Protein AF-0000000072902231 (afdb_homodimer)

Sequence (152 aa):
MVKIFKVGMYIMDVNEDIDDINGVRRLLGQISERFDVDFKTATIKESEEFEWDDDLKINRVDATIADYEEYFKKEEMVKIFKVGMYIMDVNEDIDDINGVRRLLGQISERFDVDFKTATIKESEEFEWDDDLKINRVDATIADYEEYFKKEE

Organism: NCBI:txid1402861

Foldseek 3Di:
DDDDDDDDDDDDDPVCQQPDPVSVVVVVVVVCVVVVNDDDDDDDDDFDDDDDDCPQLCVDPPRDPVSVVVRVPPDD/DDDDDDDDDDDDDPPCQQPDPVSVVVVVVVVCVVVVNDDDDDDDDDFDDDDDDCPQLCVDPPRDPVSVVVRVPPDD

Structure (mmCIF, N/CA/C/O backbone):
data_AF-0000000072902231-model_v1
#
loop_
_entity.id
_entity.type
_entity.pdbx_description
1 polymer 'Uncharacterized protein'
#
loop_
_atom_site.group_PDB
_atom_site.id
_atom_site.type_symbol
_atom_site.label_atom_id
_atom_site.label_alt_id
_atom_site.label_comp_id
_atom_site.label_asym_id
_atom_site.label_entity_id
_atom_site.label_seq_id
_atom_site.pdbx_PDB_ins_code
_atom_site.Cartn_x
_atom_site.Cartn_y
_atom_site.Cartn_z
_atom_site.occupancy
_atom_site.B_iso_or_equiv
_atom_site.auth_seq_id
_atom_site.auth_comp_id
_atom_site.auth_asym_id
_atom_site.auth_atom_id
_atom_site.pdbx_PDB_model_num
ATOM 1 N N . MET A 1 1 ? 3.926 -20.203 -9 1 79.19 1 MET A N 1
ATOM 2 C CA . MET A 1 1 ? 2.58 -19.656 -9.133 1 79.19 1 MET A CA 1
ATOM 3 C C . MET A 1 1 ? 2.496 -18.266 -8.516 1 79.19 1 MET A C 1
ATOM 5 O O . MET A 1 1 ? 3.285 -17.922 -7.637 1 79.19 1 MET A O 1
ATOM 9 N N . VAL A 1 2 ? 1.572 -17.422 -9.242 1 81 2 VAL A N 1
ATOM 10 C CA . VAL A 1 2 ? 1.536 -16.031 -8.828 1 81 2 VAL A CA 1
ATOM 11 C C . VAL A 1 2 ? 0.271 -15.758 -8.016 1 81 2 VAL A C 1
ATOM 13 O O . VAL A 1 2 ? -0.716 -16.484 -8.133 1 81 2 VAL A O 1
ATOM 16 N N . LYS A 1 3 ? 0.421 -14.859 -7.055 1 86.06 3 LYS A N 1
ATOM 17 C CA . LYS A 1 3 ? -0.711 -14.438 -6.23 1 86.06 3 LYS A CA 1
ATOM 18 C C . LYS A 1 3 ? -0.876 -12.922 -6.258 1 86.06 3 LYS A C 1
ATOM 20 O O . LYS A 1 3 ? 0.083 -12.195 -6.512 1 86.06 3 LYS A O 1
ATOM 25 N N . ILE A 1 4 ? -2.111 -12.555 -6.09 1 89.81 4 ILE A N 1
ATOM 26 C CA . ILE A 1 4 ? -2.412 -11.133 -5.965 1 89.81 4 ILE A CA 1
ATOM 27 C C . ILE A 1 4 ? -2.881 -10.828 -4.543 1 89.81 4 ILE A C 1
ATOM 29 O O . ILE A 1 4 ? -3.625 -11.609 -3.947 1 89.81 4 ILE A O 1
ATOM 33 N N . PHE A 1 5 ? -2.398 -9.742 -4.082 1 92.69 5 PHE A N 1
ATOM 34 C CA . PHE A 1 5 ? -2.787 -9.359 -2.732 1 92.69 5 PHE A CA 1
ATOM 35 C C . PHE A 1 5 ? -3.564 -8.047 -2.744 1 92.69 5 PHE A C 1
ATOM 37 O O . PHE A 1 5 ? -3.174 -7.094 -3.422 1 92.69 5 PHE A O 1
ATOM 44 N N . LYS A 1 6 ? -4.648 -8.07 -2.15 1 92.94 6 LYS A N 1
ATOM 45 C CA . LYS A 1 6 ? -5.418 -6.848 -1.943 1 92.94 6 LYS A CA 1
ATOM 46 C C . LYS A 1 6 ? -5.148 -6.258 -0.561 1 92.94 6 LYS A C 1
ATOM 48 O O . LYS A 1 6 ? -5.422 -6.898 0.456 1 92.94 6 LYS A O 1
ATOM 53 N N . VAL A 1 7 ? -4.707 -5.074 -0.582 1 94.19 7 VAL A N 1
ATOM 54 C CA . VAL A 1 7 ? -4.273 -4.477 0.678 1 94.19 7 VAL A CA 1
ATOM 55 C C . VAL A 1 7 ? -4.996 -3.152 0.897 1 94.19 7 VAL A C 1
ATOM 57 O O . VAL A 1 7 ? -5.074 -2.322 -0.012 1 94.19 7 VAL A O 1
ATOM 60 N N . GLY A 1 8 ? -5.629 -3.062 2.039 1 94.25 8 GLY A N 1
ATOM 61 C CA . GLY A 1 8 ? -6.098 -1.782 2.543 1 94.25 8 GLY A CA 1
ATOM 62 C C . GLY A 1 8 ? -5.227 -1.218 3.646 1 94.25 8 GLY A C 1
ATOM 63 O O . GLY A 1 8 ? -5 -1.876 4.664 1 94.25 8 GLY A O 1
ATOM 64 N N . MET A 1 9 ? -4.77 -0.021 3.396 1 94.25 9 MET A N 1
ATOM 65 C CA . MET A 1 9 ? -3.846 0.511 4.395 1 94.25 9 MET A CA 1
ATOM 66 C C . MET A 1 9 ? -4.031 2.016 4.562 1 94.25 9 MET A C 1
ATOM 68 O O . MET A 1 9 ? -4.723 2.652 3.766 1 94.25 9 MET A O 1
ATOM 72 N N . TYR A 1 10 ? -3.488 2.49 5.664 1 93 10 TYR A N 1
ATOM 73 C CA . TYR A 1 10 ? -3.463 3.92 5.953 1 93 10 TYR A CA 1
ATOM 74 C C . TYR A 1 10 ? -2.035 4.453 5.926 1 93 10 TYR A C 1
ATOM 76 O O . TYR A 1 10 ? -1.114 3.807 6.43 1 93 10 TYR A O 1
ATOM 84 N N . ILE A 1 11 ? -1.909 5.449 5.242 1 91.12 11 ILE A N 1
ATOM 85 C CA . ILE A 1 11 ? -0.606 6.102 5.156 1 91.12 11 ILE A CA 1
ATOM 86 C C . ILE A 1 11 ? -0.629 7.406 5.945 1 91.12 11 ILE A C 1
ATOM 88 O O . ILE A 1 11 ? -1.486 8.266 5.719 1 91.12 11 ILE A O 1
ATOM 92 N N . MET A 1 12 ? 0.256 7.414 6.883 1 83.12 12 MET A N 1
ATOM 93 C CA . MET A 1 12 ? 0.359 8.633 7.68 1 83.12 12 MET A CA 1
ATOM 94 C C . MET A 1 12 ? 1.613 9.422 7.312 1 83.12 12 MET A C 1
ATOM 96 O O . MET A 1 12 ? 2.711 8.859 7.277 1 83.12 12 MET A O 1
ATOM 100 N N . ASP A 1 13 ? 1.355 10.555 6.91 1 74.94 13 ASP A N 1
ATOM 101 C CA . ASP A 1 13 ? 2.475 11.43 6.574 1 74.94 13 ASP A CA 1
ATOM 102 C C . ASP A 1 13 ? 2.844 12.328 7.754 1 74.94 13 ASP A C 1
ATOM 104 O O . ASP A 1 13 ? 2.355 13.453 7.859 1 74.94 13 ASP A O 1
ATOM 108 N N . VAL A 1 14 ? 3.699 11.844 8.484 1 68.94 14 VAL A N 1
ATOM 109 C CA . VAL A 1 14 ? 4.105 12.617 9.656 1 68.94 14 VAL A CA 1
ATOM 110 C C . VAL A 1 14 ? 5.055 13.734 9.234 1 68.94 14 VAL A C 1
ATOM 112 O O . VAL A 1 14 ? 5.098 14.789 9.867 1 68.94 14 VAL A O 1
ATOM 115 N N . ASN A 1 15 ? 5.676 13.469 8.102 1 71.44 15 ASN A N 1
ATOM 116 C CA . ASN A 1 15 ? 6.68 14.43 7.648 1 71.44 15 ASN A CA 1
ATOM 117 C C . ASN A 1 15 ? 6.082 15.445 6.684 1 71.44 15 ASN A C 1
ATOM 119 O O . ASN A 1 15 ? 6.758 16.406 6.285 1 71.44 15 ASN A O 1
ATOM 123 N N . GLU A 1 16 ? 4.797 15.297 6.426 1 73.12 16 GLU A N 1
ATOM 124 C CA . GLU A 1 16 ? 4.105 16.203 5.516 1 73.12 16 GLU A CA 1
ATOM 125 C C . GLU A 1 16 ? 4.695 16.125 4.109 1 73.12 16 GLU A C 1
ATOM 127 O O . GLU A 1 16 ? 4.84 17.156 3.438 1 73.12 16 GLU A O 1
ATOM 132 N N . ASP A 1 17 ? 5.188 15 3.82 1 73.69 17 ASP A N 1
ATOM 133 C CA . ASP A 1 17 ? 5.777 14.805 2.498 1 73.69 17 ASP A CA 1
ATOM 134 C C . ASP A 1 17 ? 4.703 14.508 1.455 1 73.69 17 ASP A C 1
ATOM 136 O O . ASP A 1 17 ? 4.906 14.75 0.263 1 73.69 17 ASP A O 1
ATOM 140 N N . ILE A 1 18 ? 3.578 14.016 1.989 1 79.69 18 ILE A N 1
ATOM 141 C CA . ILE A 1 18 ? 2.482 13.664 1.094 1 79.69 18 ILE A CA 1
ATOM 142 C C . ILE A 1 18 ? 1.37 14.711 1.209 1 79.69 18 ILE A C 1
ATOM 144 O O . ILE A 1 18 ? 0.721 14.82 2.252 1 79.69 18 ILE A O 1
ATOM 148 N N . ASP A 1 19 ? 1.235 15.453 0.163 1 78.75 19 ASP A N 1
ATOM 149 C CA . ASP A 1 19 ? 0.325 16.594 0.225 1 78.75 19 ASP A CA 1
ATOM 150 C C . ASP A 1 19 ? -1.089 16.188 -0.187 1 78.75 19 ASP A C 1
ATOM 152 O O . ASP A 1 19 ? -2.068 16.766 0.29 1 78.75 19 ASP A O 1
ATOM 156 N N . ASP A 1 20 ? -1.132 15.266 -1.102 1 87.31 20 ASP A N 1
ATOM 157 C CA . ASP A 1 20 ? -2.443 14.898 -1.63 1 87.31 20 ASP A CA 1
ATOM 158 C C . ASP A 1 20 ? -2.412 13.508 -2.256 1 87.31 20 ASP A C 1
ATOM 160 O O . ASP A 1 20 ? -1.442 12.766 -2.09 1 87.31 20 ASP A O 1
ATOM 164 N N . ILE A 1 21 ? -3.51 13.164 -2.805 1 90.06 21 ILE A N 1
ATOM 165 C CA . ILE A 1 21 ? -3.676 11.859 -3.428 1 90.06 21 ILE A CA 1
ATOM 166 C C . ILE A 1 21 ? -2.576 11.633 -4.465 1 90.06 21 ILE A C 1
ATOM 168 O O . ILE A 1 21 ? -2.07 10.523 -4.613 1 90.06 21 ILE A O 1
ATOM 172 N N . ASN A 1 22 ? -2.184 12.688 -5.109 1 91.06 22 ASN A N 1
ATOM 173 C CA . ASN A 1 22 ? -1.12 12.586 -6.102 1 91.06 22 ASN A CA 1
ATOM 174 C C . ASN A 1 22 ? 0.218 12.234 -5.457 1 91.06 22 ASN A C 1
ATOM 176 O O . ASN A 1 22 ? 1.024 11.508 -6.043 1 91.06 22 ASN A O 1
ATOM 180 N N . GLY A 1 23 ? 0.457 12.805 -4.352 1 90.19 23 GLY A N 1
ATOM 181 C CA . GLY A 1 23 ? 1.663 12.477 -3.609 1 90.19 23 GLY A CA 1
ATOM 182 C C . GLY A 1 23 ? 1.763 11.008 -3.254 1 90.19 23 GLY A C 1
ATOM 183 O O . GLY A 1 23 ? 2.842 10.414 -3.334 1 90.19 23 GLY A O 1
ATOM 184 N N . VAL A 1 24 ? 0.6 10.484 -2.865 1 91 24 VAL A N 1
ATOM 185 C CA . VAL A 1 24 ? 0.541 9.07 -2.527 1 91 24 VAL A CA 1
ATOM 186 C C . VAL A 1 24 ? 0.886 8.227 -3.756 1 91 24 VAL A C 1
ATOM 188 O O . VAL A 1 24 ? 1.676 7.285 -3.67 1 91 24 VAL A O 1
ATOM 191 N N . ARG A 1 25 ? 0.363 8.602 -4.852 1 90.88 25 ARG A N 1
ATOM 192 C CA . ARG A 1 25 ? 0.607 7.879 -6.098 1 90.88 25 ARG A CA 1
ATOM 193 C C . ARG A 1 25 ? 2.088 7.91 -6.465 1 90.88 25 ARG A C 1
ATOM 195 O O . ARG A 1 25 ? 2.637 6.906 -6.926 1 90.88 25 ARG A O 1
ATOM 202 N N . ARG A 1 26 ? 2.664 9.016 -6.262 1 91.44 26 ARG A N 1
ATOM 203 C CA . ARG A 1 26 ? 4.086 9.164 -6.547 1 91.44 26 ARG A CA 1
ATOM 204 C C . ARG A 1 26 ? 4.926 8.273 -5.641 1 91.44 26 ARG A C 1
ATOM 206 O O . ARG A 1 26 ? 5.875 7.633 -6.098 1 91.44 26 ARG A O 1
ATOM 213 N N . LEU A 1 27 ? 4.543 8.336 -4.438 1 90.06 27 LEU A N 1
ATOM 214 C CA . LEU A 1 27 ? 5.242 7.504 -3.467 1 90.06 27 LEU A CA 1
ATOM 215 C C . LEU A 1 27 ? 5.172 6.031 -3.865 1 90.06 27 LEU A C 1
ATOM 217 O O . LEU A 1 27 ? 6.195 5.348 -3.914 1 90.06 27 LEU A O 1
ATOM 221 N N . LEU A 1 28 ? 4.016 5.559 -4.156 1 90.94 28 LEU A N 1
ATOM 222 C CA . LEU A 1 28 ? 3.816 4.164 -4.547 1 90.94 28 LEU A CA 1
ATOM 223 C C . LEU A 1 28 ? 4.566 3.848 -5.836 1 90.94 28 LEU A C 1
ATOM 225 O O . LEU A 1 28 ? 5.082 2.74 -6 1 90.94 28 LEU A O 1
ATOM 229 N N . GLY A 1 29 ? 4.559 4.809 -6.711 1 90.5 29 GLY A N 1
ATOM 230 C CA . GLY A 1 29 ? 5.32 4.645 -7.938 1 90.5 29 GLY A CA 1
ATOM 231 C C . GLY A 1 29 ? 6.805 4.449 -7.695 1 90.5 29 GLY A C 1
ATOM 232 O O . GLY A 1 29 ? 7.434 3.588 -8.312 1 90.5 29 GLY A O 1
ATOM 233 N N . GLN A 1 30 ? 7.32 5.258 -6.781 1 90.81 30 GLN A N 1
ATOM 234 C CA . GLN A 1 30 ? 8.727 5.148 -6.422 1 90.81 30 GLN A CA 1
ATOM 235 C C . GLN A 1 30 ? 9.031 3.795 -5.789 1 90.81 30 GLN A C 1
ATOM 237 O O . GLN A 1 30 ? 10.062 3.182 -6.082 1 90.81 30 GLN A O 1
ATOM 242 N N . ILE A 1 31 ? 8.133 3.42 -4.996 1 88.62 31 ILE A N 1
ATOM 243 C CA . ILE A 1 31 ? 8.281 2.133 -4.328 1 88.62 31 ILE A CA 1
ATOM 244 C C . ILE A 1 31 ? 8.273 1.011 -5.363 1 88.62 31 ILE A C 1
ATOM 246 O O . ILE A 1 31 ? 9.094 0.094 -5.305 1 88.62 31 ILE A O 1
ATOM 250 N N . SER A 1 32 ? 7.328 1.11 -6.219 1 88.06 32 SER A N 1
ATOM 251 C CA . SER A 1 32 ? 7.211 0.117 -7.281 1 88.06 32 SER A CA 1
ATOM 252 C C . SER A 1 32 ? 8.516 -0.021 -8.062 1 88.06 32 SER A C 1
ATOM 254 O O . SER A 1 32 ? 8.961 -1.135 -8.336 1 88.06 32 SER A O 1
ATOM 256 N N . GLU A 1 33 ? 9.148 1.044 -8.359 1 88.31 33 GLU A N 1
ATOM 257 C CA . GLU A 1 33 ? 10.391 1.057 -9.125 1 88.31 33 GLU A CA 1
ATOM 258 C C . GLU A 1 33 ? 11.555 0.503 -8.305 1 88.31 33 GLU A C 1
ATOM 260 O O . GLU A 1 33 ? 12.398 -0.223 -8.828 1 88.31 33 GLU A O 1
ATOM 265 N N . ARG A 1 34 ? 11.531 0.817 -7.098 1 87.75 34 ARG A N 1
ATOM 266 C CA . ARG A 1 34 ? 12.648 0.451 -6.227 1 87.75 34 ARG A CA 1
ATOM 267 C C . ARG A 1 34 ? 12.586 -1.025 -5.848 1 87.75 34 ARG A C 1
ATOM 269 O O . ARG A 1 34 ? 13.609 -1.701 -5.785 1 87.75 34 ARG A O 1
ATOM 276 N N . PHE A 1 35 ? 11.406 -1.479 -5.559 1 84.88 35 PHE A N 1
ATOM 277 C CA . PHE A 1 35 ? 11.242 -2.836 -5.051 1 84.88 35 PHE A CA 1
ATOM 278 C C . PHE A 1 35 ? 10.82 -3.783 -6.164 1 84.88 35 PHE A C 1
ATOM 280 O O . PHE A 1 35 ? 10.711 -4.992 -5.949 1 84.88 35 PHE A O 1
ATOM 287 N N . ASP A 1 36 ? 10.672 -3.273 -7.383 1 85.19 36 ASP A N 1
ATOM 288 C CA . ASP A 1 36 ? 10.25 -4.078 -8.523 1 85.19 36 ASP A CA 1
ATOM 289 C C . ASP A 1 36 ? 8.938 -4.801 -8.234 1 85.19 36 ASP A C 1
ATOM 291 O O . ASP A 1 36 ? 8.82 -6.008 -8.461 1 85.19 36 ASP A O 1
ATOM 295 N N . VAL A 1 37 ? 8.008 -4.117 -7.57 1 82.62 37 VAL A N 1
ATOM 296 C CA . VAL A 1 37 ? 6.68 -4.641 -7.266 1 82.62 37 VAL A CA 1
ATOM 297 C C . VAL A 1 37 ? 5.617 -3.793 -7.961 1 82.62 37 VAL A C 1
ATOM 299 O O . VAL A 1 37 ? 5.738 -2.566 -8.023 1 82.62 37 VAL A O 1
ATOM 302 N N . ASP A 1 38 ? 4.707 -4.449 -8.547 1 82.56 38 ASP A N 1
ATOM 303 C CA . ASP A 1 38 ? 3.643 -3.729 -9.242 1 82.56 38 ASP A CA 1
ATOM 304 C C . ASP A 1 38 ? 2.453 -3.486 -8.32 1 82.56 38 ASP A C 1
ATOM 306 O O . ASP A 1 38 ? 1.928 -4.422 -7.711 1 82.56 38 ASP A O 1
ATOM 310 N N . PHE A 1 39 ? 2.168 -2.201 -8.156 1 85.5 39 PHE A N 1
ATOM 311 C CA . PHE A 1 39 ? 1.027 -1.811 -7.336 1 85.5 39 PHE A CA 1
ATOM 312 C C . PHE A 1 39 ? -0.103 -1.271 -8.203 1 85.5 39 PHE A C 1
ATOM 314 O O . PHE A 1 39 ? 0.141 -0.537 -9.164 1 85.5 39 PHE A O 1
ATOM 321 N N . LYS A 1 40 ? -1.247 -1.724 -8.023 1 90.19 40 LYS A N 1
ATOM 322 C CA . LYS A 1 40 ? -2.424 -1.113 -8.633 1 90.19 40 LYS A CA 1
ATOM 323 C C . LYS A 1 40 ? -3.324 -0.476 -7.578 1 90.19 40 LYS A C 1
ATOM 325 O O . LYS A 1 40 ? -3.934 -1.178 -6.77 1 90.19 40 LYS A O 1
ATOM 330 N N . THR A 1 41 ? -3.416 0.791 -7.645 1 91.31 41 THR A N 1
ATOM 331 C CA . THR A 1 41 ? -4.215 1.513 -6.66 1 91.31 41 THR A CA 1
ATOM 332 C C . THR A 1 41 ? -5.695 1.468 -7.023 1 91.31 41 THR A C 1
ATOM 334 O O . THR A 1 41 ? -6.07 1.792 -8.156 1 91.31 41 THR A O 1
ATOM 337 N N . ALA A 1 42 ? -6.449 1.051 -6.133 1 90.19 42 ALA A N 1
ATOM 338 C CA . ALA A 1 42 ? -7.891 0.962 -6.355 1 90.19 42 ALA A CA 1
ATOM 339 C C . ALA A 1 42 ? -8.602 2.199 -5.82 1 90.19 42 ALA A C 1
ATOM 341 O O . ALA A 1 42 ? -9.438 2.789 -6.512 1 90.19 42 ALA A O 1
ATOM 342 N N . THR A 1 43 ? -8.312 2.521 -4.637 1 92.31 43 THR A N 1
ATOM 343 C CA . THR A 1 43 ? -8.969 3.658 -3.996 1 92.31 43 THR A CA 1
ATOM 344 C C . THR A 1 43 ? -7.98 4.438 -3.133 1 92.31 43 THR A C 1
ATOM 346 O O . THR A 1 43 ? -7.098 3.846 -2.504 1 92.31 43 THR A O 1
ATOM 349 N N . ILE A 1 44 ? -8.078 5.777 -3.18 1 93.81 44 ILE A N 1
ATOM 350 C CA . ILE A 1 44 ? -7.301 6.648 -2.305 1 93.81 44 ILE A CA 1
ATOM 351 C C . ILE A 1 44 ? -8.211 7.699 -1.678 1 93.81 44 ILE A C 1
ATOM 353 O O . ILE A 1 44 ? -8.93 8.414 -2.385 1 93.81 44 ILE A O 1
ATOM 357 N N . LYS A 1 45 ? -8.266 7.656 -0.469 1 93.19 45 LYS A N 1
ATOM 358 C CA . LYS A 1 45 ? -9.047 8.648 0.256 1 93.19 45 LYS A CA 1
ATOM 359 C C . LYS A 1 45 ? -8.156 9.477 1.184 1 93.19 45 LYS A C 1
ATOM 361 O O . LYS A 1 45 ? -7.254 8.945 1.825 1 93.19 45 LYS A O 1
ATOM 366 N N . GLU A 1 46 ? -8.414 10.727 1.177 1 91.25 46 GLU A N 1
ATOM 367 C CA . GLU A 1 46 ? -7.66 11.625 2.045 1 91.25 46 GLU A CA 1
ATOM 368 C C . GLU A 1 46 ? -8.531 12.148 3.188 1 91.25 46 GLU A C 1
ATOM 370 O O . GLU A 1 46 ? -9.719 12.406 3 1 91.25 46 GLU A O 1
ATOM 375 N N . SER A 1 47 ? -7.879 12.094 4.324 1 90.25 47 SER A N 1
ATOM 376 C CA . SER A 1 47 ? -8.609 12.609 5.48 1 90.25 47 SER A CA 1
ATOM 377 C C . SER A 1 47 ? -8.586 14.133 5.512 1 90.25 47 SER A C 1
ATOM 379 O O . SER A 1 47 ? -7.863 14.766 4.738 1 90.25 47 SER A O 1
ATOM 381 N N . GLU A 1 48 ? -9.523 14.711 6.355 1 86.56 48 GLU A N 1
ATOM 382 C CA . GLU A 1 48 ? -9.406 16.141 6.613 1 86.56 48 GLU A CA 1
ATOM 383 C C . GLU A 1 48 ? -8.086 16.469 7.312 1 86.56 48 GLU A C 1
ATOM 385 O O . GLU A 1 48 ? -7.449 15.594 7.895 1 86.56 48 GLU A O 1
ATOM 390 N N . GLU A 1 49 ? -7.734 17.641 7.051 1 84.62 49 GLU A N 1
ATOM 391 C CA . GLU A 1 49 ? -6.512 18.078 7.719 1 84.62 49 GLU A CA 1
ATOM 392 C C . GLU A 1 49 ? -6.73 18.234 9.219 1 84.62 49 GLU A C 1
ATOM 394 O O . GLU A 1 49 ? -7.797 18.688 9.656 1 84.62 49 GLU A O 1
ATOM 399 N N . PHE A 1 50 ? -5.762 17.734 9.969 1 83.94 50 PHE A N 1
ATOM 400 C CA . PHE A 1 50 ? -5.852 17.891 11.414 1 83.94 50 PHE A CA 1
ATOM 401 C C . PHE A 1 50 ? -4.492 18.234 12.016 1 83.94 50 PHE A C 1
ATOM 403 O O . PHE A 1 50 ? -3.467 18.125 11.336 1 83.94 50 PHE A O 1
ATOM 410 N N . GLU A 1 51 ? -4.512 18.812 13.219 1 82.06 51 GLU A N 1
ATOM 411 C CA . GLU A 1 51 ? -3.271 19.172 13.906 1 82.06 51 GLU A CA 1
ATOM 412 C C . GLU A 1 51 ? -2.621 17.938 14.539 1 82.06 51 GLU A C 1
ATOM 414 O O . GLU A 1 51 ? -3.254 17.234 15.32 1 82.06 51 GLU A O 1
ATOM 419 N N . TRP A 1 52 ? -1.362 17.719 14.07 1 77.81 52 TRP A N 1
ATOM 420 C CA . TRP A 1 52 ? -0.626 16.594 14.641 1 77.81 52 TRP A CA 1
ATOM 421 C C . TRP A 1 52 ? -0.288 16.859 16.109 1 77.81 52 TRP A C 1
ATOM 423 O O . TRP A 1 52 ? 0.039 17.984 16.484 1 77.81 52 TRP A O 1
ATOM 433 N N . ASP A 1 53 ? -0.6 15.812 16.828 1 79.38 53 ASP A N 1
ATOM 434 C CA . ASP A 1 53 ? -0.246 15.82 18.25 1 79.38 53 ASP A CA 1
ATOM 435 C C . ASP A 1 53 ? 0.408 14.508 18.672 1 79.38 53 ASP A C 1
ATOM 437 O O . ASP A 1 53 ? 0.038 13.438 18.172 1 79.38 53 ASP A O 1
ATOM 441 N N . ASP A 1 54 ? 1.419 14.633 19.406 1 79 54 ASP A N 1
ATOM 442 C CA . ASP A 1 54 ? 2.133 13.438 19.844 1 79 54 ASP A CA 1
ATOM 443 C C . ASP A 1 54 ? 1.2 12.484 20.594 1 79 54 ASP A C 1
ATOM 445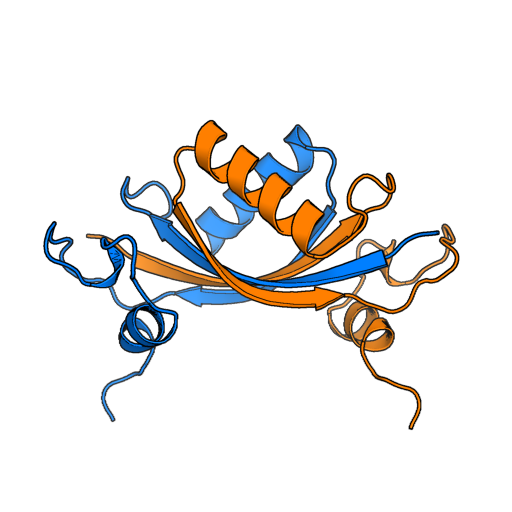 O O . ASP A 1 54 ? 1.479 11.281 20.688 1 79 54 ASP A O 1
ATOM 449 N N . ASP A 1 55 ? 0.116 13.086 21.016 1 82.38 55 ASP A N 1
ATOM 450 C CA . ASP A 1 55 ? -0.793 12.305 21.844 1 82.38 55 ASP A CA 1
AT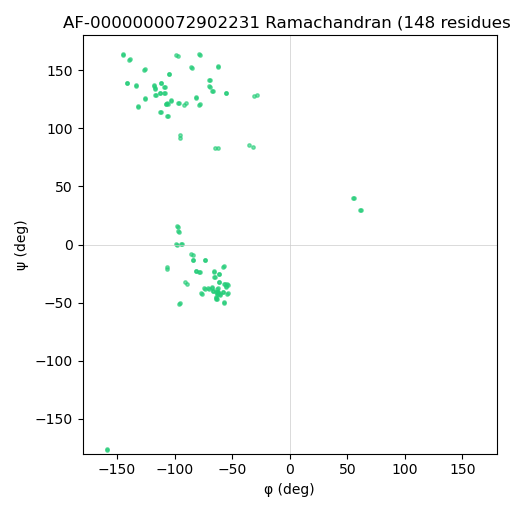OM 451 C C . ASP A 1 55 ? -1.928 11.711 21.016 1 82.38 55 ASP A C 1
ATOM 453 O O . ASP A 1 55 ? -2.861 11.117 21.562 1 82.38 55 ASP A O 1
ATOM 457 N N . LEU A 1 56 ? -1.727 11.812 19.766 1 82.38 56 LEU A N 1
ATOM 458 C CA . LEU A 1 56 ? -2.783 11.266 18.922 1 82.38 56 LEU A CA 1
ATOM 459 C C . LEU A 1 56 ? -2.811 9.742 19 1 82.38 56 LEU A C 1
ATOM 461 O O . LEU A 1 56 ? -1.762 9.109 19.109 1 82.38 56 LEU A O 1
ATOM 465 N N . LYS A 1 57 ? -4.027 9.156 19 1 81.62 57 LYS A N 1
ATOM 466 C CA . LYS A 1 57 ? -4.215 7.715 19.125 1 81.62 57 LYS A CA 1
ATOM 467 C C . LYS A 1 57 ? -3.467 6.977 18.016 1 81.62 57 LYS A C 1
ATOM 469 O O . LYS A 1 57 ? -2.918 5.895 18.234 1 81.62 57 LYS A O 1
ATOM 474 N N . ILE A 1 58 ? -3.424 7.609 16.875 1 78.19 58 ILE A N 1
ATOM 475 C CA . ILE A 1 58 ? -2.842 6.957 15.711 1 78.19 58 ILE A CA 1
ATOM 476 C C . ILE A 1 58 ? -1.321 6.91 15.852 1 78.19 58 ILE A C 1
ATOM 478 O O . ILE A 1 58 ? -0.648 6.172 15.133 1 78.19 58 ILE A O 1
ATOM 482 N N . ASN A 1 59 ? -0.782 7.668 16.797 1 78.31 59 ASN A N 1
ATOM 483 C CA . ASN A 1 59 ? 0.658 7.68 17.031 1 78.31 59 ASN A CA 1
ATOM 484 C C . ASN A 1 59 ? 1.081 6.547 17.969 1 78.31 59 ASN A C 1
ATOM 486 O O . ASN A 1 59 ? 2.273 6.27 18.109 1 78.31 59 ASN A O 1
ATOM 490 N N . ARG A 1 60 ? 0.102 5.977 18.438 1 77.81 60 ARG A N 1
ATOM 491 C CA . ARG A 1 60 ? 0.385 4.914 19.391 1 77.81 60 ARG A CA 1
ATOM 492 C C . ARG A 1 60 ? 0.643 3.592 18.672 1 77.81 60 ARG A C 1
ATOM 494 O O . ARG A 1 60 ? 0.1 3.344 17.594 1 77.81 60 ARG A O 1
ATOM 501 N N . VAL A 1 61 ? 1.411 2.836 19.375 1 74.44 61 VAL A N 1
ATOM 502 C CA . VAL A 1 61 ? 1.764 1.531 18.828 1 74.44 61 VAL A CA 1
ATOM 503 C C . VAL A 1 61 ? 0.516 0.655 18.734 1 74.44 61 VAL A C 1
ATOM 505 O O . VAL A 1 61 ? 0.396 -0.171 17.828 1 74.44 61 VAL A O 1
ATOM 508 N N . ASP A 1 62 ? -0.353 0.978 19.609 1 79.94 62 ASP A N 1
ATOM 509 C CA . ASP A 1 62 ? -1.55 0.145 19.672 1 79.94 62 ASP A CA 1
ATOM 510 C C . ASP A 1 62 ? -2.701 0.771 18.891 1 79.94 62 ASP A C 1
ATOM 512 O O . ASP A 1 62 ? -3.859 0.392 19.078 1 79.94 62 ASP A O 1
ATOM 516 N N . ALA A 1 63 ? -2.266 1.721 18.094 1 83.5 63 ALA A N 1
ATOM 517 C CA . ALA A 1 63 ? -3.314 2.354 17.297 1 83.5 63 ALA A CA 1
ATOM 518 C C . ALA A 1 63 ? -4.09 1.318 16.5 1 83.5 63 ALA A C 1
ATOM 520 O O . ALA A 1 63 ? -3.494 0.415 15.898 1 83.5 63 ALA A O 1
ATOM 521 N N . THR A 1 64 ? -5.379 1.398 16.594 1 86.56 64 THR A N 1
ATOM 522 C CA . THR A 1 64 ? -6.242 0.461 15.875 1 86.56 64 THR A CA 1
ATOM 523 C C . THR A 1 64 ? -6.762 1.079 14.586 1 86.56 64 THR A C 1
ATOM 525 O O . THR A 1 64 ? -6.602 2.279 14.352 1 86.56 64 THR A O 1
ATOM 528 N N . ILE A 1 65 ? -7.242 0.252 13.703 1 87.44 65 ILE A N 1
ATOM 529 C CA . ILE A 1 65 ? -7.84 0.693 12.445 1 87.44 65 ILE A CA 1
ATOM 530 C C . ILE A 1 65 ? -8.977 1.677 12.734 1 87.44 65 ILE A C 1
ATOM 532 O O . ILE A 1 65 ? -9.18 2.631 11.977 1 87.44 65 ILE A O 1
ATOM 536 N N . ALA A 1 66 ? -9.68 1.398 13.836 1 87.19 66 ALA A N 1
ATOM 537 C CA . ALA A 1 66 ? -10.797 2.26 14.219 1 87.19 66 ALA A CA 1
ATOM 538 C C . ALA A 1 66 ? -10.32 3.684 14.5 1 87.19 66 ALA A C 1
ATOM 540 O O . ALA A 1 66 ? -11.023 4.648 14.203 1 87.19 66 ALA A O 1
ATOM 541 N N . ASP A 1 67 ? -9.102 3.777 15 1 88.12 67 ASP A N 1
ATOM 542 C CA . ASP A 1 67 ? -8.523 5.086 15.289 1 88.12 67 ASP A CA 1
ATOM 543 C C . ASP A 1 67 ? -8.258 5.859 14 1 88.12 67 ASP A C 1
ATOM 545 O O . ASP A 1 67 ? -8.445 7.078 13.945 1 88.12 67 ASP A O 1
ATOM 549 N N . TYR A 1 68 ? -7.875 5.207 13.023 1 89 68 TYR A N 1
ATOM 550 C CA . TYR A 1 68 ? -7.609 5.836 11.742 1 89 68 TYR A CA 1
ATOM 551 C C . TYR A 1 68 ? -8.906 6.203 11.031 1 89 68 TYR A C 1
ATOM 553 O O . TYR A 1 68 ? -9.016 7.273 10.43 1 89 68 TYR A O 1
ATOM 561 N N . GLU A 1 69 ? -9.914 5.344 11.156 1 88.62 69 GLU A N 1
ATOM 562 C CA . GLU A 1 69 ? -11.195 5.547 10.484 1 88.62 69 GLU A CA 1
ATOM 563 C C . GLU A 1 69 ? -11.914 6.777 11.031 1 88.62 69 GLU A C 1
ATOM 565 O O . GLU A 1 69 ? -12.758 7.359 10.352 1 88.62 69 GLU A O 1
ATOM 570 N N . GLU A 1 70 ? -11.555 7.117 12.234 1 86.38 70 GLU A N 1
ATOM 571 C CA . GLU A 1 70 ? -12.164 8.281 12.859 1 86.38 70 GLU A CA 1
ATOM 572 C C . GLU A 1 70 ? -11.867 9.555 12.07 1 86.38 70 GLU A C 1
ATOM 574 O O . GLU A 1 70 ? -12.664 10.492 12.07 1 86.38 70 GLU A O 1
ATOM 579 N N . TYR A 1 71 ? -10.766 9.508 11.336 1 87.12 71 TYR A N 1
ATOM 580 C CA . TYR A 1 71 ? -10.359 10.688 10.586 1 87.12 71 TYR A CA 1
ATOM 581 C C . TYR A 1 71 ? -11.078 10.758 9.242 1 87.12 71 TYR A C 1
ATOM 583 O O . TYR A 1 71 ? -11.031 11.781 8.555 1 87.12 71 TYR A O 1
ATOM 591 N N . PHE A 1 72 ? -11.68 9.711 8.875 1 84.75 72 PHE A N 1
ATOM 592 C CA . PHE A 1 72 ? -12.406 9.656 7.613 1 84.75 72 PHE A CA 1
ATOM 593 C C . PHE A 1 72 ? -13.914 9.68 7.855 1 84.75 72 PHE A C 1
ATOM 595 O O . PHE A 1 72 ? -14.695 9.719 6.906 1 84.75 72 PHE A O 1
ATOM 602 N N . LYS A 1 73 ? -14.297 9.344 8.992 1 72.44 73 LYS A N 1
ATOM 603 C CA . LYS A 1 73 ? -15.727 9.43 9.305 1 72.44 73 LYS A CA 1
ATOM 604 C C . LYS A 1 73 ? -16.219 10.867 9.219 1 72.44 73 LYS A C 1
ATOM 606 O O . LYS A 1 73 ? -15.586 11.781 9.75 1 72.44 73 LYS A O 1
ATOM 611 N N . LYS A 1 74 ? -16.609 11.531 8.016 1 56.94 74 LYS A N 1
ATOM 612 C CA . LYS A 1 74 ? -17.375 12.781 8.055 1 56.94 74 LYS A CA 1
ATOM 613 C C . LYS A 1 74 ? -18.281 12.836 9.289 1 56.94 74 LYS A C 1
ATOM 615 O O . LYS A 1 74 ? -18.766 11.805 9.758 1 56.94 74 LYS A O 1
ATOM 620 N N . GLU A 1 75 ? -18.281 13.953 10.203 1 45.81 75 GLU A N 1
ATOM 621 C CA . GLU A 1 75 ? -19.406 14.438 11.008 1 45.81 75 GLU A CA 1
ATOM 622 C C . GLU A 1 75 ? -20.734 14.219 10.289 1 45.81 75 GLU A C 1
ATOM 624 O O . GLU A 1 75 ? -20.922 14.703 9.172 1 45.81 75 GLU A O 1
ATOM 629 N N . GLU A 1 76 ? -21.469 13.078 10.289 1 33.22 76 GLU A N 1
ATOM 630 C CA . GLU A 1 76 ? -22.844 13.555 10.195 1 33.22 76 GLU A CA 1
ATOM 631 C C . GLU A 1 76 ? -23.031 14.828 11.008 1 33.22 76 GLU A C 1
ATOM 633 O O . GLU A 1 76 ? -22.5 14.961 12.109 1 33.22 76 GLU A O 1
ATOM 638 N N . MET B 1 1 ? 0.255 20.984 8.672 1 79 1 MET B N 1
ATOM 639 C CA . MET B 1 1 ? -0.871 20.109 9.008 1 79 1 MET B CA 1
ATOM 640 C C . MET B 1 1 ? -0.704 18.734 8.391 1 79 1 MET B C 1
ATOM 642 O O . MET B 1 1 ? -0.027 18.578 7.371 1 79 1 MET B O 1
ATOM 646 N N . VAL B 1 2 ? -1.236 17.703 9.242 1 81.06 2 VAL B N 1
ATOM 647 C CA . VAL B 1 2 ? -0.993 16.328 8.82 1 81.06 2 VAL B CA 1
ATOM 648 C C . VAL B 1 2 ? -2.275 15.734 8.242 1 81.06 2 VAL B C 1
ATOM 650 O O . VAL B 1 2 ? -3.377 16.188 8.555 1 81.06 2 VAL B O 1
ATOM 653 N N . LYS B 1 3 ? -2.072 14.867 7.258 1 86.12 3 LYS B N 1
ATOM 654 C CA . LYS B 1 3 ? -3.189 14.156 6.645 1 86.12 3 LYS B CA 1
ATOM 655 C C . LYS B 1 3 ? -2.957 12.648 6.664 1 86.12 3 LYS B C 1
ATOM 657 O O . LYS B 1 3 ? -1.812 12.195 6.719 1 86.12 3 LYS B O 1
ATOM 662 N N . ILE B 1 4 ? -4.066 11.969 6.723 1 89.69 4 ILE B N 1
ATOM 663 C CA . ILE B 1 4 ? -4.012 10.516 6.621 1 89.69 4 ILE B CA 1
ATOM 664 C C . ILE B 1 4 ? -4.645 10.062 5.305 1 89.69 4 ILE B C 1
ATOM 666 O O . ILE B 1 4 ? -5.664 10.617 4.879 1 89.69 4 ILE B O 1
ATOM 670 N N . PHE B 1 5 ? -4.004 9.125 4.738 1 92.62 5 PHE B N 1
ATOM 671 C CA . PHE B 1 5 ? -4.527 8.617 3.477 1 92.62 5 PHE B CA 1
ATOM 672 C C . PHE B 1 5 ? -4.934 7.156 3.604 1 92.62 5 PHE B C 1
ATOM 674 O O . PHE B 1 5 ? -4.195 6.352 4.176 1 92.62 5 PHE B O 1
ATOM 681 N N . LYS B 1 6 ? -6.082 6.898 3.209 1 92.88 6 LYS B N 1
ATOM 682 C CA . LYS B 1 6 ? -6.539 5.516 3.121 1 92.88 6 LYS B CA 1
ATOM 683 C C . LYS B 1 6 ? -6.398 4.977 1.701 1 92.88 6 LYS B C 1
ATOM 685 O O . LYS B 1 6 ? -7.008 5.5 0.768 1 92.88 6 LYS B O 1
ATOM 690 N N . VAL B 1 7 ? -5.664 3.943 1.613 1 94.06 7 VAL B N 1
ATOM 691 C CA . VAL B 1 7 ? -5.34 3.445 0.281 1 94.06 7 VAL B CA 1
ATOM 692 C C . VAL B 1 7 ? -5.73 1.974 0.168 1 94.06 7 VAL B C 1
ATOM 694 O O . VAL B 1 7 ? -5.434 1.175 1.059 1 94.06 7 VAL B O 1
ATOM 697 N N . GLY B 1 8 ? -6.512 1.707 -0.84 1 94.25 8 GLY B N 1
ATOM 698 C CA . GLY B 1 8 ? -6.73 0.337 -1.277 1 94.25 8 GLY B CA 1
ATOM 699 C C . GLY B 1 8 ? -5.965 -0.017 -2.537 1 94.25 8 GLY B C 1
ATOM 700 O O . GLY B 1 8 ? -6.102 0.65 -3.564 1 94.25 8 GLY B O 1
ATOM 701 N N . MET B 1 9 ? -5.184 -1.06 -2.402 1 94.19 9 MET B N 1
ATOM 702 C CA . MET B 1 9 ? -4.355 -1.366 -3.566 1 94.19 9 MET B CA 1
ATOM 703 C C . MET B 1 9 ? -4.188 -2.873 -3.732 1 94.19 9 MET B C 1
ATOM 705 O O . MET B 1 9 ? -4.531 -3.643 -2.834 1 94.19 9 MET B O 1
ATOM 709 N N . TYR B 1 10 ? -3.768 -3.219 -4.934 1 93 10 TYR B N 1
ATOM 710 C CA . TYR B 1 10 ? -3.438 -4.602 -5.254 1 93 10 TYR B CA 1
ATOM 711 C C . TYR B 1 10 ? -1.943 -4.762 -5.512 1 93 10 TYR B C 1
ATOM 713 O O . TYR B 1 10 ? -1.323 -3.914 -6.156 1 93 10 TYR B O 1
ATOM 721 N N . ILE B 1 11 ? -1.437 -5.676 -4.895 1 91.12 11 ILE B N 1
ATOM 722 C CA . ILE B 1 11 ? -0.02 -5.977 -5.066 1 91.12 11 ILE B CA 1
ATOM 723 C C . ILE B 1 11 ? 0.139 -7.266 -5.871 1 91.12 11 ILE B C 1
ATOM 725 O O . ILE B 1 11 ? -0.417 -8.305 -5.508 1 91.12 11 ILE B O 1
ATOM 729 N N . MET B 1 12 ? 0.807 -7.059 -6.953 1 83.25 12 MET B N 1
ATOM 730 C CA . MET B 1 12 ? 1.063 -8.234 -7.781 1 83.25 12 MET B CA 1
ATOM 731 C C . MET B 1 12 ? 2.523 -8.656 -7.688 1 83.25 12 MET B C 1
ATOM 733 O O . MET B 1 12 ? 3.428 -7.832 -7.844 1 83.25 12 MET B O 1
ATOM 737 N N . ASP B 1 13 ? 2.65 -9.812 -7.285 1 74.62 13 ASP B N 1
ATOM 738 C CA . ASP B 1 13 ? 4 -10.359 -7.199 1 74.62 13 ASP B CA 1
ATOM 739 C C . ASP B 1 13 ? 4.352 -11.164 -8.453 1 74.62 13 ASP B C 1
ATOM 741 O O . ASP B 1 13 ? 4.133 -12.375 -8.5 1 74.62 13 ASP B O 1
ATOM 745 N N . VAL B 1 14 ? 4.93 -10.5 -9.281 1 68.06 14 VAL B N 1
ATOM 746 C CA . VAL B 1 14 ? 5.289 -11.164 -10.523 1 68.06 14 VAL B CA 1
ATOM 747 C C . VAL B 1 14 ? 6.543 -12.008 -10.32 1 68.06 14 VAL B C 1
ATOM 749 O O . VAL B 1 14 ? 6.727 -13.039 -10.977 1 68.06 14 VAL B O 1
ATOM 752 N N . ASN B 1 15 ? 7.273 -11.586 -9.305 1 71.62 15 ASN B N 1
ATOM 753 C CA . ASN B 1 15 ? 8.547 -12.258 -9.07 1 71.62 15 ASN B CA 1
ATOM 754 C C . ASN B 1 15 ? 8.414 -13.375 -8.039 1 71.62 15 ASN B C 1
ATOM 756 O O . ASN B 1 15 ? 9.375 -14.109 -7.793 1 71.62 15 ASN B O 1
ATOM 760 N N . GLU B 1 16 ? 7.195 -13.555 -7.539 1 73.19 16 GLU B N 1
ATOM 761 C CA . GLU B 1 16 ? 6.934 -14.578 -6.535 1 73.19 16 GLU B CA 1
ATOM 762 C C . GLU B 1 16 ? 7.738 -14.328 -5.266 1 73.19 16 GLU B C 1
ATOM 764 O O . GLU B 1 16 ? 8.258 -15.266 -4.656 1 73.19 16 GLU B O 1
ATOM 769 N N . ASP B 1 17 ? 7.969 -13.086 -5.059 1 73.75 17 ASP B N 1
ATOM 770 C CA . ASP B 1 17 ? 8.727 -12.727 -3.865 1 73.75 17 ASP B CA 1
ATOM 771 C C . ASP B 1 17 ? 7.832 -12.688 -2.631 1 73.75 17 ASP B C 1
ATOM 773 O O . ASP B 1 17 ? 8.305 -12.844 -1.506 1 73.75 17 ASP B O 1
ATOM 777 N N . ILE B 1 18 ? 6.535 -12.5 -2.934 1 79.31 18 ILE B N 1
ATOM 778 C CA . ILE B 1 18 ? 5.574 -12.414 -1.84 1 79.31 18 ILE B CA 1
ATOM 779 C C . ILE B 1 18 ? 4.75 -13.703 -1.778 1 79.31 18 ILE B C 1
ATOM 781 O O . ILE B 1 18 ? 3.961 -13.984 -2.684 1 79.31 18 ILE B O 1
ATOM 785 N N . ASP B 1 19 ? 4.984 -14.438 -0.753 1 78.5 19 ASP B N 1
ATOM 786 C CA . ASP B 1 19 ? 4.391 -15.773 -0.684 1 78.5 19 ASP B CA 1
ATOM 787 C C . ASP B 1 19 ? 3.031 -15.727 0.008 1 78.5 19 ASP B C 1
ATOM 789 O O . ASP B 1 19 ? 2.156 -16.547 -0.284 1 78.5 19 ASP B O 1
ATOM 793 N N . ASP B 1 20 ? 2.947 -14.812 0.93 1 87.25 20 ASP B N 1
ATOM 794 C CA . ASP B 1 20 ? 1.717 -14.781 1.715 1 87.25 20 ASP B CA 1
ATOM 795 C C . ASP B 1 20 ? 1.515 -13.414 2.363 1 87.25 20 ASP B C 1
ATOM 797 O O . ASP B 1 20 ? 2.223 -12.461 2.041 1 87.25 20 ASP B O 1
ATOM 801 N N . ILE B 1 21 ? 0.487 -13.336 3.119 1 90.12 21 ILE B N 1
ATOM 802 C CA . ILE B 1 21 ? 0.12 -12.102 3.799 1 90.12 21 ILE B CA 1
ATOM 803 C C . ILE B 1 21 ? 1.305 -11.586 4.613 1 90.12 21 ILE B C 1
ATOM 805 O O . ILE B 1 21 ? 1.534 -10.383 4.695 1 90.12 21 ILE B O 1
ATOM 809 N N . ASN B 1 22 ? 2.055 -12.484 5.145 1 90.81 22 ASN B N 1
ATOM 810 C CA . ASN B 1 22 ? 3.229 -12.102 5.922 1 90.81 22 ASN B CA 1
ATOM 811 C C . ASN B 1 22 ? 4.289 -11.445 5.043 1 90.81 22 ASN B C 1
ATOM 813 O O . ASN B 1 22 ? 4.988 -10.531 5.484 1 90.81 22 ASN B O 1
ATOM 817 N N . GLY B 1 23 ? 4.453 -11.969 3.896 1 90.06 23 GLY B N 1
ATOM 818 C CA . GLY B 1 23 ? 5.375 -11.367 2.947 1 90.06 23 GLY B CA 1
ATOM 819 C C . GLY B 1 23 ? 5.035 -9.93 2.617 1 90.06 23 GLY B C 1
ATOM 820 O O . GLY B 1 23 ? 5.926 -9.086 2.502 1 90.06 23 GLY B O 1
ATOM 821 N N . VAL B 1 24 ? 3.727 -9.719 2.475 1 90.81 24 VAL B N 1
ATOM 822 C CA . VAL B 1 24 ? 3.252 -8.375 2.189 1 90.81 24 VAL B CA 1
ATOM 823 C C . VAL B 1 24 ? 3.598 -7.445 3.352 1 90.81 24 VAL B C 1
ATOM 825 O O . VAL B 1 24 ? 4.094 -6.336 3.141 1 90.81 24 VAL B O 1
ATOM 828 N N . ARG B 1 25 ? 3.408 -7.914 4.516 1 90.75 25 ARG B N 1
ATOM 829 C CA . ARG B 1 25 ? 3.695 -7.129 5.711 1 90.75 25 ARG B CA 1
ATOM 830 C C . ARG B 1 25 ? 5.176 -6.773 5.793 1 90.75 25 ARG B C 1
ATOM 832 O O . ARG B 1 25 ? 5.535 -5.656 6.164 1 90.75 25 ARG B O 1
ATOM 839 N N . ARG B 1 26 ? 5.949 -7.707 5.461 1 91.44 26 ARG B N 1
ATOM 840 C CA . ARG B 1 26 ? 7.395 -7.492 5.469 1 91.44 26 ARG B CA 1
ATOM 841 C C . ARG B 1 26 ? 7.797 -6.438 4.445 1 91.44 26 ARG B C 1
ATOM 843 O O . ARG B 1 26 ? 8.625 -5.574 4.73 1 91.44 26 ARG B O 1
ATOM 850 N N . LEU B 1 27 ? 7.234 -6.613 3.328 1 90 27 LEU B N 1
ATOM 851 C CA . LEU B 1 27 ? 7.504 -5.652 2.266 1 90 27 LEU B CA 1
ATOM 852 C C . LEU B 1 27 ? 7.141 -4.238 2.707 1 90 27 LEU B C 1
ATOM 854 O O . LEU B 1 27 ? 7.953 -3.316 2.588 1 90 27 LEU B O 1
ATOM 858 N N . LEU B 1 28 ? 5.98 -4.066 3.229 1 90.88 28 LEU B N 1
ATOM 859 C CA . LEU B 1 28 ? 5.512 -2.76 3.682 1 90.88 28 LEU B CA 1
ATOM 860 C C . LEU B 1 28 ? 6.387 -2.232 4.816 1 90.88 28 LEU B C 1
ATOM 862 O O . LEU B 1 28 ? 6.629 -1.027 4.91 1 90.88 28 LEU B O 1
ATOM 866 N N . GLY B 1 29 ? 6.777 -3.139 5.648 1 90.44 29 GLY B N 1
ATOM 867 C CA . GLY B 1 29 ? 7.688 -2.758 6.715 1 90.44 29 GLY B CA 1
ATOM 868 C C . GLY B 1 29 ? 9.008 -2.205 6.207 1 90.44 29 GLY B C 1
ATOM 869 O O . GLY B 1 29 ? 9.5 -1.197 6.715 1 90.44 29 GLY B O 1
ATOM 870 N N . GLN B 1 30 ? 9.516 -2.883 5.195 1 90.75 30 GLN B N 1
ATOM 871 C CA . GLN B 1 30 ? 10.766 -2.432 4.578 1 90.75 30 GLN B CA 1
ATOM 872 C C . GLN B 1 30 ? 10.594 -1.059 3.936 1 90.75 30 GLN B C 1
ATOM 874 O O . GLN B 1 30 ? 11.469 -0.199 4.051 1 90.75 30 GLN B O 1
ATOM 879 N N . ILE B 1 31 ? 9.5 -0.942 3.336 1 88.75 31 ILE B N 1
ATOM 880 C CA . ILE B 1 31 ? 9.195 0.328 2.686 1 88.75 31 ILE B CA 1
ATOM 881 C C . ILE B 1 31 ? 9.094 1.434 3.732 1 88.75 31 ILE B C 1
ATOM 883 O O . ILE B 1 31 ? 9.633 2.527 3.545 1 88.75 31 ILE B O 1
ATOM 887 N N . SER B 1 32 ? 8.391 1.121 4.75 1 87.94 32 SER B N 1
ATOM 888 C CA . SER B 1 32 ? 8.227 2.078 5.836 1 87.94 32 SER B CA 1
ATOM 889 C C . SER B 1 32 ? 9.57 2.559 6.363 1 87.94 32 SER B C 1
ATOM 891 O O . SER B 1 32 ? 9.766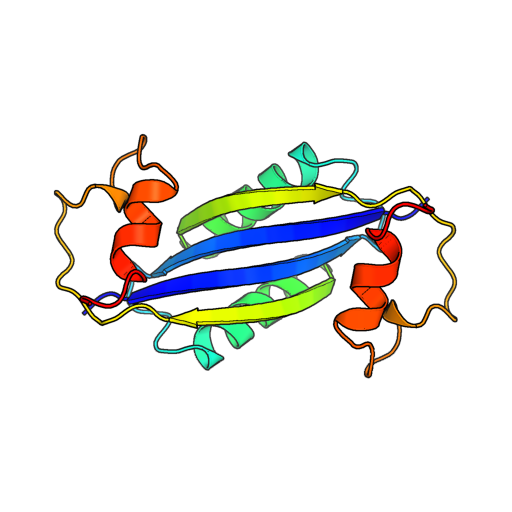 3.756 6.586 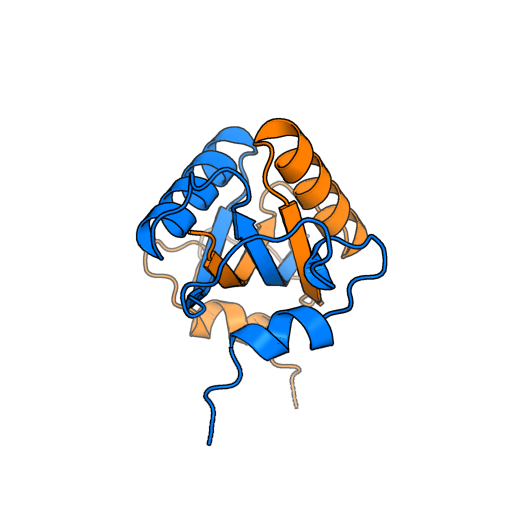1 87.94 32 SER B O 1
ATOM 893 N N . GLU B 1 33 ? 10.492 1.688 6.527 1 88.31 33 GLU B N 1
ATOM 894 C CA . GLU B 1 33 ? 11.82 2.006 7.051 1 88.31 33 GLU B CA 1
ATOM 895 C C . GLU B 1 33 ? 12.633 2.812 6.043 1 88.31 33 GLU B C 1
ATOM 897 O O . GLU B 1 33 ? 13.352 3.742 6.418 1 88.31 33 GLU B O 1
ATOM 902 N N . ARG B 1 34 ? 12.477 2.473 4.84 1 87.75 34 ARG B N 1
ATOM 903 C CA . ARG B 1 34 ? 13.281 3.088 3.787 1 87.75 34 ARG B CA 1
ATOM 904 C C . ARG B 1 34 ? 12.781 4.492 3.465 1 87.75 34 ARG B C 1
ATOM 906 O O . ARG B 1 34 ? 13.578 5.402 3.234 1 87.75 34 ARG B O 1
ATOM 913 N N . PHE B 1 35 ? 11.5 4.633 3.396 1 85.06 35 PHE B N 1
ATOM 914 C CA . PHE B 1 35 ? 10.906 5.895 2.967 1 85.06 35 PHE B CA 1
ATOM 915 C C . PHE B 1 35 ? 10.477 6.73 4.168 1 85.06 35 PHE B C 1
ATOM 917 O O . PHE B 1 35 ? 10.031 7.867 4.012 1 85.06 35 PHE B O 1
ATOM 924 N N . ASP B 1 36 ? 10.68 6.227 5.359 1 84.5 36 ASP B N 1
ATOM 925 C CA . ASP B 1 36 ? 10.297 6.926 6.582 1 84.5 36 ASP B CA 1
ATOM 926 C C . ASP B 1 36 ? 8.812 7.289 6.562 1 84.5 36 ASP B C 1
ATOM 928 O O . ASP B 1 36 ? 8.445 8.43 6.84 1 84.5 36 ASP B O 1
ATOM 932 N N . VAL B 1 37 ? 7.965 6.375 6.066 1 82.75 37 VAL B N 1
ATOM 933 C CA . VAL B 1 37 ? 6.516 6.543 6.027 1 82.75 37 VAL B CA 1
ATOM 934 C C . VAL B 1 37 ? 5.848 5.473 6.887 1 82.75 37 VAL B C 1
ATOM 936 O O . VAL B 1 37 ? 6.273 4.316 6.891 1 82.75 37 VAL B O 1
ATOM 939 N N . ASP B 1 38 ? 4.93 5.914 7.664 1 82.31 38 ASP B N 1
ATOM 940 C CA . ASP B 1 38 ? 4.23 4.965 8.523 1 82.31 38 ASP B CA 1
ATOM 941 C C . ASP B 1 38 ? 2.99 4.406 7.824 1 82.31 38 ASP B C 1
ATOM 943 O O . ASP B 1 38 ? 2.148 5.168 7.344 1 82.31 38 ASP B O 1
ATOM 947 N N . PHE B 1 39 ? 3.002 3.08 7.703 1 85.44 39 PHE B N 1
ATOM 948 C CA . PHE B 1 39 ? 1.864 2.396 7.102 1 85.44 39 PHE B CA 1
ATOM 949 C C . PHE B 1 39 ? 1.087 1.61 8.148 1 85.44 39 PHE B C 1
ATOM 951 O O . PHE B 1 39 ? 1.681 0.981 9.031 1 85.44 39 PHE B O 1
ATOM 958 N N . LYS B 1 40 ? -0.146 1.755 8.195 1 90.31 40 LYS B N 1
ATOM 959 C CA . LYS B 1 40 ? -0.999 0.884 9 1 90.31 40 LYS B CA 1
ATOM 960 C C . LYS B 1 40 ? -1.891 0.018 8.109 1 90.31 40 LYS B C 1
ATOM 962 O O . LYS B 1 40 ? -2.797 0.525 7.449 1 90.31 40 LYS B O 1
ATOM 967 N N . THR B 1 41 ? -1.646 -1.225 8.156 1 91.25 41 THR B N 1
ATOM 968 C CA . THR B 1 41 ? -2.408 -2.145 7.32 1 91.25 41 THR B CA 1
ATOM 969 C C . THR B 1 41 ? -3.756 -2.467 7.957 1 91.25 41 THR B C 1
ATOM 971 O O . THR B 1 41 ? -3.822 -2.842 9.125 1 91.25 41 THR B O 1
ATOM 974 N N . ALA B 1 42 ? -4.738 -2.277 7.23 1 89.94 42 ALA B N 1
ATOM 975 C CA . ALA B 1 42 ? -6.086 -2.553 7.719 1 89.94 42 ALA B CA 1
ATOM 976 C C . ALA B 1 42 ? -6.551 -3.945 7.297 1 89.94 42 ALA B C 1
ATOM 978 O O . ALA B 1 42 ? -7.059 -4.711 8.117 1 89.94 42 ALA B O 1
ATOM 979 N N . THR B 1 43 ? -6.426 -4.207 6.074 1 92.25 43 THR B N 1
ATOM 980 C CA . THR B 1 43 ? -6.875 -5.488 5.543 1 92.25 43 THR B CA 1
ATOM 981 C C . THR B 1 43 ? -5.902 -6.012 4.488 1 92.25 43 THR B C 1
ATOM 983 O O . THR B 1 43 ? -5.348 -5.234 3.709 1 92.25 43 THR B O 1
ATOM 986 N N . ILE B 1 44 ? -5.641 -7.336 4.527 1 93.75 44 ILE B N 1
ATOM 987 C CA . ILE B 1 44 ? -4.844 -8 3.502 1 93.75 44 ILE B CA 1
ATOM 988 C C . ILE B 1 44 ? -5.562 -9.266 3.029 1 93.75 44 ILE B C 1
ATOM 990 O O . ILE B 1 44 ? -5.922 -10.125 3.84 1 93.75 44 ILE B O 1
ATOM 994 N N . LYS B 1 45 ? -5.855 -9.266 1.855 1 93.31 45 LYS B N 1
ATOM 995 C CA . LYS B 1 45 ? -6.48 -10.445 1.263 1 93.31 45 LYS B CA 1
ATOM 996 C C . LYS B 1 45 ? -5.602 -11.039 0.166 1 93.31 45 LYS B C 1
ATOM 998 O O . LYS B 1 45 ? -5.004 -10.305 -0.625 1 93.31 45 LYS B O 1
ATOM 1003 N N . GLU B 1 46 ? -5.508 -12.32 0.198 1 91.25 46 GLU B N 1
ATOM 1004 C CA . GLU B 1 46 ? -4.723 -13.008 -0.821 1 91.25 46 GLU B CA 1
ATOM 1005 C C . GLU B 1 46 ? -5.629 -13.766 -1.794 1 91.25 46 GLU B C 1
ATOM 1007 O O . GLU B 1 46 ? -6.66 -14.305 -1.396 1 91.25 46 GLU B O 1
ATOM 1012 N N . SER B 1 47 ? -5.258 -13.578 -3.035 1 90.31 47 SER B N 1
ATOM 1013 C CA . SER B 1 47 ? -6.027 -14.281 -4.051 1 90.31 47 SER B CA 1
ATOM 1014 C C . SER B 1 47 ? -5.629 -15.75 -4.129 1 90.31 47 SER B C 1
ATOM 1016 O O . SER B 1 47 ? -4.641 -16.172 -3.518 1 90.31 47 SER B O 1
ATOM 1018 N N . GLU B 1 48 ? -6.516 -16.578 -4.785 1 86.31 48 GLU B N 1
ATOM 1019 C CA . GLU B 1 48 ? -6.086 -17.938 -5.102 1 86.31 48 GLU B CA 1
ATOM 1020 C C . GLU B 1 48 ? -4.887 -17.922 -6.043 1 86.31 48 GLU B C 1
ATOM 1022 O O . GLU B 1 48 ? -4.613 -16.922 -6.699 1 86.31 48 GLU B O 1
ATOM 1027 N N . GLU B 1 49 ? -4.215 -18.953 -5.902 1 84.62 49 GLU B N 1
ATOM 1028 C CA . GLU B 1 49 ? -3.068 -19.078 -6.797 1 84.62 49 GLU B CA 1
ATOM 1029 C C . GLU B 1 49 ? -3.514 -19.328 -8.234 1 84.62 49 GLU B C 1
ATOM 1031 O O . GLU B 1 49 ? -4.492 -20.031 -8.477 1 84.62 49 GLU B O 1
ATOM 1036 N N . PHE B 1 50 ? -2.854 -18.625 -9.141 1 83.88 50 PHE B N 1
ATOM 1037 C CA . PHE B 1 50 ? -3.172 -18.812 -10.547 1 83.88 50 PHE B CA 1
ATOM 1038 C C . PHE B 1 50 ? -1.904 -18.812 -11.398 1 83.88 50 PHE B C 1
ATOM 1040 O O . PHE B 1 50 ? -0.834 -18.438 -10.922 1 83.88 50 PHE B O 1
ATOM 1047 N N . GLU B 1 51 ? -2.016 -19.391 -12.594 1 81.81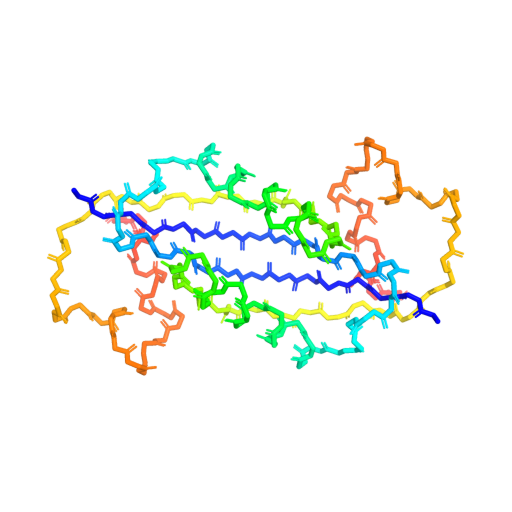 51 GLU B N 1
ATOM 1048 C CA . GLU B 1 51 ? -0.874 -19.422 -13.5 1 81.81 51 GLU B CA 1
ATOM 1049 C C . GLU B 1 51 ? -0.688 -18.078 -14.203 1 81.81 51 GLU B C 1
ATOM 1051 O O . GLU B 1 51 ? -1.611 -17.578 -14.844 1 81.81 51 GLU B O 1
ATOM 1056 N N . TRP B 1 52 ? 0.52 -17.531 -13.945 1 77.31 52 TRP B N 1
ATOM 1057 C CA . TRP B 1 52 ? 0.827 -16.266 -14.609 1 77.31 52 TRP B CA 1
ATOM 1058 C C . TRP B 1 52 ? 0.951 -16.453 -16.109 1 77.31 52 TRP B C 1
ATOM 1060 O O . TRP B 1 52 ? 1.481 -17.469 -16.578 1 77.31 52 TRP B O 1
ATOM 1070 N N . ASP B 1 53 ? 0.259 -15.547 -16.734 1 79.5 53 ASP B N 1
ATOM 1071 C CA . ASP B 1 53 ? 0.335 -15.508 -18.203 1 79.5 53 ASP B CA 1
ATOM 1072 C C . ASP B 1 53 ? 0.534 -14.078 -18.703 1 79.5 53 ASP B C 1
ATOM 1074 O O . ASP B 1 53 ? -0.004 -13.133 -18.109 1 79.5 53 ASP B O 1
ATOM 1078 N N . ASP B 1 54 ? 1.374 -13.953 -19.641 1 79.25 54 ASP B N 1
ATOM 1079 C CA . ASP B 1 54 ? 1.654 -12.625 -20.172 1 79.25 54 ASP B CA 1
ATOM 1080 C C . ASP B 1 54 ? 0.381 -11.969 -20.688 1 79.25 54 ASP B C 1
ATOM 1082 O O . ASP B 1 54 ? 0.312 -10.742 -20.797 1 79.25 54 ASP B O 1
ATOM 1086 N N . ASP B 1 55 ? -0.555 -12.852 -20.922 1 82.75 55 ASP B N 1
ATOM 1087 C CA . ASP B 1 55 ? -1.773 -12.352 -21.547 1 82.75 55 ASP B CA 1
ATOM 1088 C C . ASP B 1 55 ? -2.848 -12.047 -20.516 1 82.75 55 ASP B C 1
ATOM 1090 O O . ASP B 1 55 ? -3.982 -11.719 -20.859 1 82.75 55 ASP B O 1
ATOM 1094 N N . LEU B 1 56 ? -2.418 -12.078 -19.312 1 82.69 56 LEU B N 1
ATOM 1095 C CA . LEU B 1 56 ? -3.404 -11.797 -18.281 1 82.69 56 LEU B CA 1
ATOM 1096 C C . LEU B 1 56 ? -3.838 -10.336 -18.312 1 82.69 56 LEU B C 1
ATOM 1098 O O . LEU B 1 56 ? -3.027 -9.453 -18.609 1 82.69 56 LEU B O 1
ATOM 1102 N N . LYS B 1 57 ? -5.148 -10.07 -18.078 1 81.75 57 LYS B N 1
ATOM 1103 C CA . LYS B 1 57 ? -5.719 -8.727 -18.109 1 81.75 57 LYS B CA 1
ATOM 1104 C C . LYS B 1 57 ? -4.992 -7.797 -17.156 1 81.75 57 LYS B C 1
ATOM 1106 O O . LYS B 1 57 ? -4.797 -6.617 -17.453 1 81.75 57 LYS B O 1
ATOM 1111 N N . ILE B 1 58 ? -4.566 -8.383 -16.062 1 78.62 58 ILE B N 1
ATOM 1112 C CA . ILE B 1 58 ? -3.961 -7.574 -15.016 1 78.62 58 ILE B CA 1
ATOM 1113 C C . ILE B 1 58 ? -2.562 -7.133 -15.438 1 78.62 58 ILE B C 1
ATOM 1115 O O . ILE B 1 58 ? -1.979 -6.23 -14.828 1 78.62 58 ILE B O 1
ATOM 1119 N N . ASN B 1 59 ? -2.021 -7.738 -16.484 1 79.06 59 ASN B N 1
ATOM 1120 C CA . ASN B 1 59 ? -0.702 -7.379 -17 1 79.06 59 ASN B CA 1
ATOM 1121 C C . ASN B 1 59 ? -0.772 -6.191 -17.953 1 79.06 59 ASN B C 1
ATOM 1123 O O . ASN B 1 59 ? 0.256 -5.613 -18.312 1 79.06 59 ASN B O 1
ATOM 1127 N N . ARG B 1 60 ? -1.938 -5.906 -18.219 1 78.94 60 ARG B N 1
AT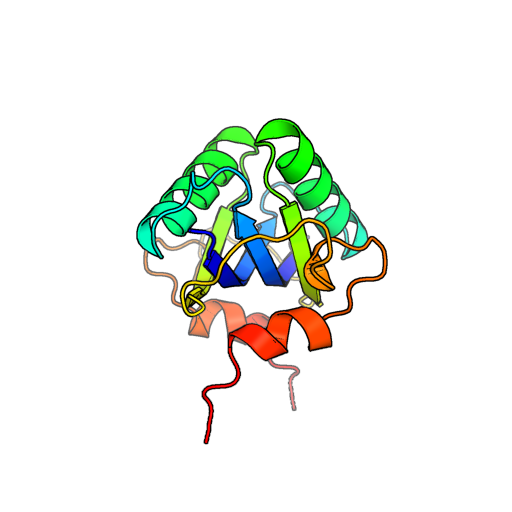OM 1128 C CA . ARG B 1 60 ? -2.129 -4.824 -19.188 1 78.94 60 ARG B CA 1
ATOM 1129 C C . ARG B 1 60 ? -2.084 -3.463 -18.5 1 78.94 60 ARG B C 1
ATOM 1131 O O . ARG B 1 60 ? -2.451 -3.342 -17.328 1 78.94 60 ARG B O 1
ATOM 1138 N N . VAL B 1 61 ? -1.682 -2.553 -19.297 1 75.19 61 VAL B N 1
ATOM 1139 C CA . VAL B 1 61 ? -1.574 -1.189 -18.797 1 75.19 61 VAL B CA 1
ATOM 1140 C C . VAL B 1 61 ? -2.961 -0.659 -18.438 1 75.19 61 VAL B C 1
ATOM 1142 O O . VAL B 1 61 ? -3.109 0.127 -17.5 1 75.19 61 VAL B O 1
ATOM 1145 N N . ASP B 1 62 ? -3.867 -1.212 -19.141 1 80.38 62 ASP B N 1
ATOM 1146 C CA . ASP B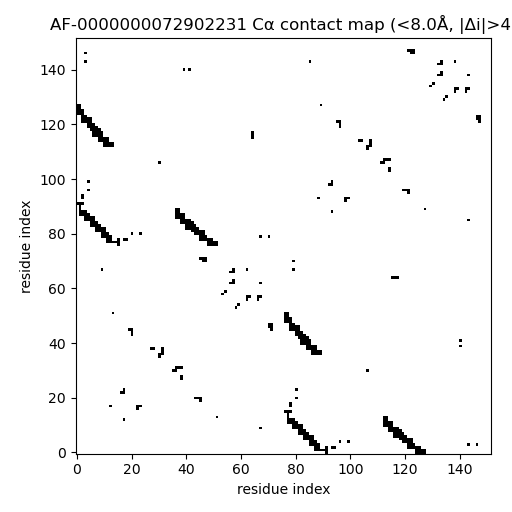 1 62 ? -5.227 -0.715 -18.953 1 80.38 62 ASP B CA 1
ATOM 1147 C C . ASP B 1 62 ? -6.008 -1.606 -18 1 80.38 62 ASP B C 1
ATOM 1149 O O . ASP B 1 62 ? -7.238 -1.547 -17.953 1 80.38 62 ASP B O 1
ATOM 1153 N N . ALA B 1 63 ? -5.211 -2.4 -17.312 1 84 63 ALA B N 1
ATOM 1154 C CA . ALA B 1 63 ? -5.891 -3.271 -16.359 1 84 63 ALA B CA 1
ATOM 1155 C C . ALA B 1 63 ? -6.746 -2.461 -15.391 1 84 63 ALA B C 1
ATOM 1157 O O . ALA B 1 63 ? -6.305 -1.427 -14.883 1 84 63 ALA B O 1
ATOM 1158 N N . THR B 1 64 ? -7.973 -2.877 -15.258 1 86.75 64 THR B N 1
ATOM 1159 C CA . THR B 1 64 ? -8.906 -2.186 -14.375 1 86.75 64 THR B CA 1
ATOM 1160 C C . THR B 1 64 ? -8.984 -2.885 -13.023 1 86.75 64 THR B C 1
ATOM 1162 O O . THR B 1 64 ? -8.461 -3.99 -12.859 1 86.75 64 THR B O 1
ATOM 1165 N N . ILE B 1 65 ? -9.484 -2.188 -12.055 1 87.69 65 ILE B N 1
ATOM 1166 C CA . ILE B 1 65 ? -9.695 -2.738 -10.727 1 87.69 65 ILE B CA 1
ATOM 1167 C C . ILE B 1 65 ? -10.562 -3.99 -10.812 1 87.69 65 ILE B C 1
ATOM 1169 O O . ILE B 1 65 ? -10.367 -4.945 -10.062 1 87.69 65 ILE B O 1
ATOM 1173 N N . ALA B 1 66 ? -11.516 -3.943 -11.742 1 87.31 66 ALA B N 1
ATOM 1174 C CA . ALA B 1 66 ? -12.422 -5.074 -11.93 1 87.31 66 ALA B CA 1
ATOM 1175 C C . ALA B 1 66 ? -11.656 -6.332 -12.336 1 87.31 66 ALA B C 1
ATOM 1177 O O . ALA B 1 66 ? -12.016 -7.441 -11.93 1 87.31 66 ALA B O 1
ATOM 1178 N N . ASP B 1 67 ? -10.586 -6.117 -13.055 1 88.12 67 ASP B N 1
ATOM 1179 C CA . ASP B 1 67 ? -9.75 -7.238 -13.484 1 88.12 67 ASP B CA 1
ATOM 1180 C C . ASP B 1 67 ? -9.055 -7.891 -12.297 1 88.12 67 ASP B C 1
ATOM 1182 O O . ASP B 1 67 ? -8.922 -9.117 -12.242 1 88.12 67 ASP B O 1
ATOM 1186 N N . TYR B 1 68 ? -8.664 -7.137 -11.398 1 88.94 68 TYR B N 1
ATOM 1187 C CA . TYR B 1 68 ? -8.008 -7.648 -10.195 1 88.94 68 TYR B CA 1
ATOM 1188 C C . TYR B 1 68 ? -9.016 -8.32 -9.273 1 88.94 68 TYR B C 1
ATOM 1190 O O . TYR B 1 68 ? -8.719 -9.367 -8.688 1 88.94 68 TYR B O 1
ATOM 1198 N N . GLU B 1 69 ? -10.211 -7.746 -9.188 1 88.69 69 GLU B N 1
ATOM 1199 C CA . GLU B 1 69 ? -11.25 -8.258 -8.289 1 88.69 69 GLU B CA 1
ATOM 1200 C C . GLU B 1 69 ? -11.719 -9.641 -8.727 1 88.69 69 GLU B C 1
ATOM 1202 O O . GLU B 1 69 ? -12.25 -10.406 -7.914 1 88.69 69 GLU B O 1
ATOM 1207 N N . GLU B 1 70 ? -11.508 -9.898 -9.984 1 86.56 70 GLU B N 1
ATOM 1208 C CA . GLU B 1 70 ? -11.906 -11.203 -10.516 1 86.56 70 GLU B CA 1
ATOM 1209 C C . GLU B 1 70 ? -11.148 -12.336 -9.82 1 86.56 70 GLU B C 1
ATOM 1211 O O . GLU B 1 70 ? -11.664 -13.445 -9.703 1 86.56 70 GLU B O 1
ATOM 1216 N N . TYR B 1 71 ? -9.977 -11.992 -9.305 1 87.19 71 TYR B N 1
ATOM 1217 C CA . TYR B 1 71 ? -9.148 -13.008 -8.672 1 87.19 71 TYR B CA 1
ATOM 1218 C C . TYR B 1 71 ? -9.562 -13.227 -7.223 1 87.19 71 TYR B C 1
ATOM 1220 O O . TYR B 1 71 ? -9.125 -14.188 -6.582 1 87.19 71 TYR B O 1
ATOM 1228 N N . PHE B 1 72 ? -10.32 -12.383 -6.719 1 84.88 72 PHE B N 1
ATOM 1229 C CA . PHE B 1 72 ? -10.789 -12.484 -5.344 1 84.88 72 PHE B CA 1
ATOM 1230 C C . PHE B 1 72 ? -12.25 -12.898 -5.301 1 84.88 72 PHE B C 1
ATOM 1232 O O . PHE B 1 72 ? -12.812 -13.117 -4.227 1 84.88 72 PHE B O 1
ATOM 1239 N N . LYS B 1 73 ? -12.914 -12.719 -6.344 1 72.81 73 LYS B N 1
ATOM 1240 C CA . LYS B 1 73 ? -14.305 -13.172 -6.395 1 72.81 73 LYS B CA 1
ATOM 1241 C C . LYS B 1 73 ? -14.383 -14.695 -6.293 1 72.81 73 LYS B C 1
ATOM 1243 O O . LYS B 1 73 ? -13.633 -15.406 -6.961 1 72.81 73 LYS B O 1
ATOM 1248 N N . LYS B 1 74 ? -14.359 -15.438 -5.09 1 56.88 74 LYS B N 1
ATOM 1249 C CA . LYS B 1 74 ? -14.758 -16.844 -5.043 1 56.88 74 LYS B CA 1
ATOM 1250 C C . LYS B 1 74 ? -15.789 -17.156 -6.117 1 56.88 74 LYS B C 1
ATOM 1252 O O . LYS B 1 74 ? -16.609 -16.312 -6.457 1 56.88 74 LYS B O 1
ATOM 1257 N N . GLU B 1 75 ? -15.648 -18.266 -7.039 1 45.59 75 GLU B N 1
ATOM 1258 C CA . GLU B 1 75 ? -16.719 -19.047 -7.652 1 45.59 75 GLU B CA 1
ATOM 1259 C C . GLU B 1 75 ? -17.891 -19.219 -6.703 1 45.59 75 GLU B C 1
ATOM 1261 O O . GLU B 1 75 ? -17.734 -19.703 -5.582 1 45.59 75 GLU B O 1
ATOM 1266 N N . GLU B 1 76 ? -18.906 -18.344 -6.551 1 33.03 76 GLU B N 1
ATOM 1267 C CA . GLU B 1 76 ? -20.062 -19.172 -6.234 1 33.03 76 GLU B CA 1
ATOM 1268 C C . GLU B 1 76 ? -20.062 -20.469 -7.043 1 33.03 76 GLU B C 1
ATOM 1270 O O . GLU B 1 76 ? -19.719 -20.453 -8.227 1 33.03 76 GLU B O 1
#

Secondary structure (DSSP, 8-state):
-B-EEEEEEEEE-TTS---SHHHHHHHHHHHHHHHT-EEEEEEEEEPPPB---TT-GGGSTT--HHHHHTTTS---/-B-EEEEEEEEE-TTS---SHHHHHHHHH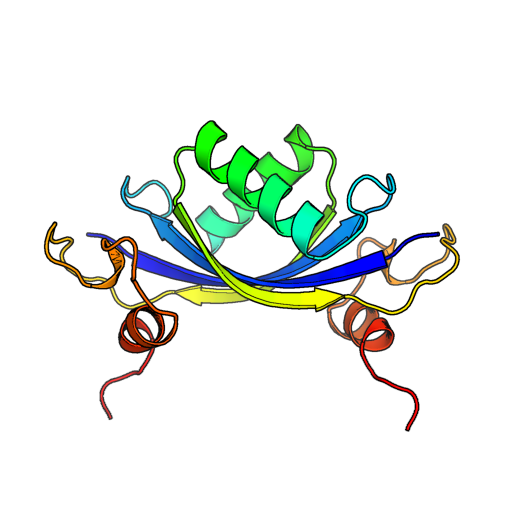HHHHHHT-EEEEEEEEEPPPB---TT-GGGSTT--HHHHHTTTS---

Radius of gyration: 15.99 Å; Cα contacts (8 Å, |Δi|>4): 241; chains: 2; bounding box: 36×40×43 Å

pLDDT: mean 83.93, std 10.1, range [33.03, 94.25]

Solvent-accessible surface area (backbone atoms only — not comparable to full-atom values): 8802 Å² total; per-residue (Å²): 116,30,42,41,33,40,36,30,31,32,41,41,29,85,80,52,78,50,82,45,72,66,39,50,52,49,51,52,50,51,47,22,67,72,67,73,37,50,72,46,79,67,44,77,44,73,32,63,76,41,82,79,50,89,81,37,60,70,69,38,90,78,41,47,65,67,56,56,46,60,53,60,53,72,81,123,118,31,42,40,32,40,37,30,32,34,40,40,29,88,81,52,76,50,84,45,73,66,39,50,52,50,50,51,49,53,46,23,67,72,66,73,38,51,73,46,78,68,44,77,44,75,32,63,76,41,81,79,50,89,80,36,62,68,68,38,90,80,43,47,66,68,54,56,46,58,51,60,52,71,81,125